Protein 6AEX (pdb70)

Foldseek 3Di:
DWAKAWWDWPVDCQQVDDDTDIDIEDPPVKWWKWKFKVLVTTTTIDIDDDPPPQDKKWWDAPRMIIIMGTYHHHHPVDDHDDDQVVFAFDPAKEWWDWLDALVDTDIDGDTHQQQKWKWKAWLHGITIGTIHVCCQPDCVVCPVDPPHTDMDMDIDGHHHPPRGD

Sequence (165 aa):
RYLECASCTSLDQSCERGREQSLQCRYPTEHCIEVVTLQDEDYTRGCGSLPGCPGTAGFHSNQTFHFLKCCNYTHCNGGPVLDLQSFPPNGFQCYSCEGCSSEEASLINCRGPMNQCLVATGLSYTVRGCATASWCQGSHVADSFPTHLNVSVSCCHGSGCNSPT

Solvent-accessible surface area: 8919 Å² total; per-residue (Å²): 125,124,14,72,0,0,27,14,48,39,178,65,110,15,15,95,191,48,189,82,84,64,80,122,1,152,96,100,100,58,24,0,15,2,48,1,30,46,120,128,64,81,5,58,19,8,38,15,69,51,129,67,36,97,29,54,6,0,12,2,4,100,111,27,6,24,7,24,55,3,9,49,150,86,48,7,0,16,40,122,75,37,65,35,122,53,25,99,84,48,69,57,70,0,52,7,9,58,62,79,58,69,164,88,15,67,83,18,90,0,53,18,55,0,47,32,0,1,36,1,49,0,114,119,90,37,27,27,0,0,0,7,44,51,9,11,150,38,78,36,6,40,91,71,22,69,97,167,52,106,58,61,56,66,46,46,113,23,69,17,55,7,48,22,173

Nearest PDB structures (foldseek):
  6aex-assembly1_U  TM=1.006E+00  e=3.809E-33  Mus musculus
  3u74-assembly1_U  TM=9.431E-01  e=1.230E-18  Homo sapiens
  1ywh-assembly2_G  TM=9.110E-01  e=9.944E-19  Homo sapiens
  4qti-assembly1_U  TM=9.214E-01  e=2.877E-18  Homo sapiens
  2fd6-assembly2_U  TM=8.805E-01  e=1.166E-18  Homo sapiens

B-factor: mean 65.85, std 30.01, range [28.39, 160.88]

Structure (mmCIF, N/CA/C/O backbone):
data_6AEX
#
_entry.id   6AEX
#
_cell.length_a   83.820
_cell.length_b   83.820
_cell.length_c   81.398
_cell.angle_alpha   90.00
_cell.angle_beta   90.00
_cell.angle_gamma   90.00
#
_symmetry.space_group_name_H-M   'P 41 21 2'
#
loop_
_entity.id
_entity.type
_entity.pdbx_description
1 polymer 'Urokinase plasminogen activator surface receptor'
2 non-polymer 2-acetamido-2-deoxy-beta-D-glucopyranose
3 water water
#
loop_
_atom_site.group_PDB
_atom_site.id
_atom_site.type_symbol
_atom_site.label_atom_id
_atom_site.label_alt_id
_atom_site.label_comp_id
_atom_site.label_asym_id
_atom_site.label_entity_id
_atom_site.label_seq_id
_atom_site.pdbx_PDB_ins_code
_atom_site.Cartn_x
_atom_site.Cartn_y
_atom_site.Cartn_z
_atom_site.occupancy
_atom_site.B_iso_or_equiv
_atom_site.auth_seq_id
_atom_site.auth_comp_id
_atom_site.auth_asym_id
_atom_site.auth_atom_id
_atom_site.pdbx_PDB_model_num
ATOM 1 N N . ARG A 1 92 ? 74.194 39.208 -0.833 1.00 108.23 92 ARG U N 1
ATOM 2 C CA . ARG A 1 92 ? 74.051 40.660 -0.879 1.00 109.60 92 ARG U CA 1
ATOM 3 C C . ARG A 1 92 ? 73.650 41.217 0.483 1.00 96.59 92 ARG U C 1
ATOM 4 O O . ARG A 1 92 ? 74.355 41.042 1.478 1.00 94.31 92 ARG U O 1
ATOM 6 N N . TYR A 1 93 ? 72.511 41.893 0.525 1.00 87.74 93 TYR U N 1
ATOM 7 C CA . TYR A 1 93 ? 72.011 42.468 1.761 1.00 78.24 93 TYR U CA 1
ATOM 8 C C . TYR A 1 93 ? 70.753 41.740 2.209 1.00 73.87 93 TYR U C 1
ATOM 9 O O . TYR A 1 93 ? 70.031 41.150 1.401 1.00 76.59 93 TYR U O 1
ATOM 18 N N . LEU A 1 94 ? 70.507 41.776 3.511 1.00 61.79 94 LEU U N 1
ATOM 19 C CA . LEU A 1 94 ? 69.283 41.253 4.097 1.00 50.04 94 LEU U CA 1
ATOM 20 C C . LEU A 1 94 ? 68.525 42.416 4.712 1.00 47.58 94 LEU U C 1
ATOM 21 O O . LEU A 1 94 ? 69.118 43.230 5.431 1.00 46.41 94 LEU U O 1
ATOM 26 N N . GLU A 1 95 ? 67.231 42.516 4.414 1.00 43.63 95 GLU U N 1
ATOM 27 C CA . GLU A 1 95 ? 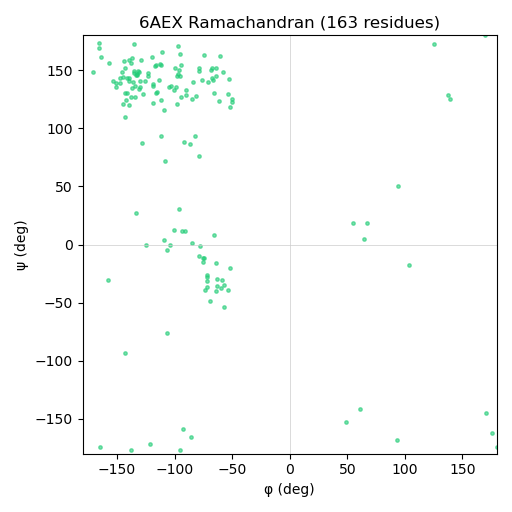66.401 43.587 4.947 1.00 44.13 95 GLU U CA 1
ATOM 28 C C . GLU A 1 95 ? 65.638 43.075 6.166 1.00 41.66 95 GLU U C 1
ATOM 29 O O . GLU A 1 95 ? 64.858 42.121 6.064 1.00 39.51 95 GLU U O 1
ATOM 35 N N . CYS A 1 96 ? 65.853 43.725 7.307 1.00 37.40 96 CYS U N 1
ATOM 36 C CA . CYS A 1 96 ? 65.301 43.310 8.585 1.00 34.74 96 CYS U CA 1
ATOM 37 C C . CYS A 1 96 ? 64.364 44.382 9.134 1.00 35.52 96 CYS U C 1
ATOM 38 O O . CYS A 1 96 ? 64.496 45.567 8.825 1.00 40.90 96 CYS U O 1
ATOM 41 N N . ALA A 1 97 ? 63.414 43.962 9.959 1.00 38.14 97 ALA U N 1
ATOM 42 C CA . ALA A 1 97 ? 62.674 44.925 10.754 1.00 34.57 97 ALA U CA 1
ATOM 43 C C . ALA A 1 97 ? 63.615 45.617 11.727 1.00 38.94 97 ALA U C 1
ATOM 44 O O . ALA A 1 97 ? 64.633 45.055 12.140 1.00 40.83 97 ALA U O 1
ATOM 46 N N . SER A 1 98 ? 63.273 46.862 12.083 1.00 41.92 98 SER U N 1
ATOM 47 C CA . SER A 1 98 ? 64.101 47.682 12.963 1.00 38.69 98 SER U CA 1
ATOM 48 C C . SER A 1 98 ? 63.213 48.477 13.907 1.00 44.13 98 SER U C 1
ATOM 49 O O . SER A 1 98 ? 62.261 49.119 13.467 1.00 47.27 98 SER U O 1
ATOM 52 N N . CYS A 1 99 ? 63.515 48.425 15.197 1.00 51.43 99 CYS U N 1
ATOM 53 C CA . CYS A 1 99 ? 62.801 49.221 16.187 1.00 55.73 99 CYS U CA 1
ATOM 54 C C . CYS A 1 99 ? 63.619 49.183 17.462 1.00 55.38 99 CYS U C 1
ATOM 55 O O . CYS A 1 99 ? 64.556 48.393 17.593 1.00 55.62 99 CYS U O 1
ATOM 58 N N . THR A 1 100 ? 63.241 50.031 18.413 1.00 58.94 100 THR U N 1
ATOM 59 C CA . THR A 1 100 ? 63.942 50.087 19.684 1.00 59.40 100 THR U CA 1
ATOM 60 C C . THR A 1 100 ? 62.986 50.592 20.752 1.00 64.69 100 THR U C 1
ATOM 61 O O . THR A 1 100 ? 62.170 51.486 20.498 1.00 67.43 100 THR U O 1
ATOM 65 N N . SER A 1 101 ? 63.085 50.011 21.947 1.00 66.46 101 SER U N 1
ATOM 66 C CA . SER A 1 101 ? 62.197 50.426 23.025 1.00 71.90 101 SER U CA 1
ATOM 67 C C . SER A 1 101 ? 62.567 51.781 23.620 1.00 73.44 101 SER U C 1
ATOM 68 O O . SER A 1 101 ? 61.774 52.314 24.402 1.00 78.17 101 SER U O 1
ATOM 71 N N . LEU A 1 102 ? 63.750 52.331 23.302 1.00 69.91 102 LEU U N 1
ATOM 72 C CA . LEU A 1 102 ? 64.028 53.732 23.626 1.00 74.36 102 LEU U CA 1
ATOM 73 C C . LEU A 1 102 ? 62.941 54.620 23.065 1.00 75.75 102 LEU U C 1
ATOM 74 O O . LEU A 1 102 ? 62.516 55.596 23.688 1.00 80.35 102 LEU U O 1
ATOM 79 N N . ASP A 1 103 ? 62.499 54.284 21.879 1.00 81.50 103 ASP U N 1
ATOM 80 C CA . ASP A 1 103 ? 61.445 54.932 21.143 1.00 85.74 103 ASP U CA 1
ATOM 81 C C . ASP A 1 103 ? 60.129 54.193 21.405 1.00 85.98 103 ASP U C 1
ATOM 82 O O . ASP A 1 103 ? 60.066 53.231 22.175 1.00 79.14 103 ASP U O 1
ATOM 87 N N . GLN A 1 104 ? 59.064 54.631 20.750 1.00 91.12 104 GLN U N 1
ATOM 88 C CA . GLN A 1 104 ? 57.857 53.820 20.694 1.00 95.36 104 GLN U CA 1
ATOM 89 C C . GLN A 1 104 ? 57.811 52.946 19.446 1.00 90.43 104 GLN U C 1
ATOM 90 O O . GLN A 1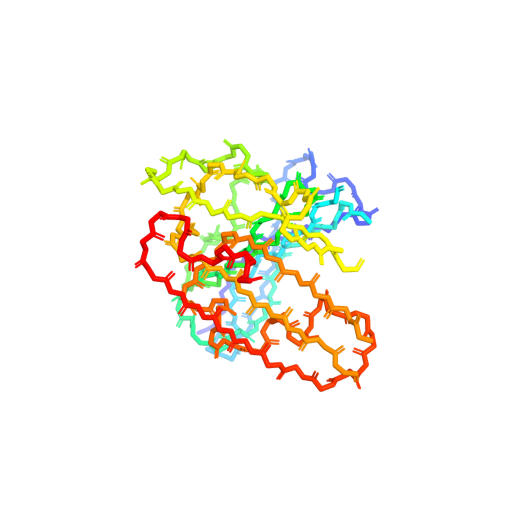 104 ? 56.766 52.348 19.164 1.00 88.17 104 GLN U O 1
ATOM 96 N N . SER A 1 105 ? 58.929 52.842 18.714 1.00 75.74 105 SER U N 1
ATOM 97 C CA . SER A 1 105 ? 58.923 52.209 17.397 1.00 72.90 105 SER U CA 1
ATOM 98 C C . SER A 1 105 ? 58.550 50.738 17.465 1.00 72.60 105 SER U C 1
ATOM 99 O O . SER A 1 105 ? 57.904 50.225 16.546 1.00 72.84 105 SER U O 1
ATOM 102 N N . CYS A 1 106 ? 58.961 50.035 18.518 1.00 72.31 106 CYS U N 1
ATOM 103 C CA . CYS A 1 106 ? 58.509 48.657 18.659 1.00 79.95 106 CYS U CA 1
ATOM 104 C C . CYS A 1 106 ? 57.029 48.623 18.984 1.00 86.07 106 CYS U C 1
ATOM 105 O O . CYS A 1 106 ? 56.252 47.919 18.332 1.00 91.52 106 CYS U O 1
ATOM 108 N N . GLU A 1 107 ? 56.620 49.430 19.961 1.00 104.24 107 GLU U N 1
ATOM 109 C CA . GLU A 1 107 ? 55.301 49.323 20.560 1.00 100.35 107 GLU U CA 1
ATOM 110 C C . GLU A 1 107 ? 54.201 49.880 19.666 1.00 98.15 107 GLU U C 1
ATOM 111 O O . GLU A 1 107 ? 53.029 49.582 19.908 1.00 97.90 107 GLU U O 1
ATOM 117 N N . ARG A 1 108 ? 54.543 50.657 18.636 1.00 103.07 108 ARG U N 1
ATOM 118 C CA . ARG A 1 108 ? 53.544 51.275 17.766 1.00 103.55 108 ARG U CA 1
ATOM 119 C C . ARG A 1 108 ? 54.239 51.896 16.562 1.00 104.08 108 ARG U C 1
ATOM 120 O O . ARG A 1 108 ? 55.378 52.366 16.657 1.00 106.90 108 ARG U O 1
ATOM 128 N N . GLY A 1 109 ? 53.535 51.896 15.439 1.00 101.55 109 GLY U N 1
ATOM 129 C CA . GLY A 1 109 ? 53.952 52.582 14.237 1.00 92.25 109 GLY U CA 1
ATOM 130 C C . GLY A 1 109 ? 53.986 51.649 13.042 1.00 89.10 109 GLY U C 1
ATOM 131 O O . GLY A 1 109 ? 53.791 50.437 13.146 1.00 87.95 109 GLY U O 1
ATOM 132 N N . ARG A 1 110 ? 54.210 52.259 11.882 1.00 88.92 110 ARG U N 1
ATOM 133 C CA . ARG A 1 110 ? 54.641 51.496 10.721 1.00 91.34 110 ARG U CA 1
ATOM 134 C C . ARG A 1 110 ? 55.942 50.759 11.044 1.00 86.34 110 ARG U C 1
ATOM 135 O O . ARG A 1 110 ? 56.752 51.207 11.860 1.00 88.35 110 ARG U O 1
ATOM 143 N N . GLU A 1 111 ? 56.124 49.597 10.422 1.00 84.34 111 GLU U N 1
ATOM 144 C CA . GLU A 1 111 ? 57.322 48.802 10.652 1.00 84.78 111 GLU U CA 1
ATOM 145 C C . GLU A 1 111 ? 58.473 49.336 9.808 1.00 85.19 111 GLU U C 1
ATOM 146 O O . GLU A 1 111 ? 58.348 49.494 8.593 1.00 84.33 111 GLU U O 1
ATOM 152 N N . GLN A 1 112 ? 59.598 49.593 10.452 1.00 37.59 112 GLN U N 1
ATOM 153 C CA . GLN A 1 112 ? 60.764 50.159 9.788 1.00 39.12 112 GLN U CA 1
ATOM 154 C C . GLN A 1 112 ? 61.739 49.081 9.330 1.00 46.71 112 GLN U C 1
ATOM 155 O O . GLN A 1 112 ? 61.794 47.976 9.891 1.00 48.27 112 GLN U O 1
ATOM 161 N N . SER A 1 113 ? 62.511 49.411 8.293 1.00 45.45 113 SER U N 1
ATOM 162 C CA . SER A 1 113 ? 63.462 48.497 7.674 1.00 43.28 113 SER U CA 1
ATOM 163 C C . SER A 1 113 ? 64.900 48.942 7.906 1.00 46.36 113 SER U C 1
ATOM 164 O O . SER A 1 113 ? 65.192 50.131 8.068 1.00 41.18 113 SER U O 1
ATOM 167 N N . LEU A 1 114 ? 65.809 47.968 7.845 1.00 46.91 114 LEU U N 1
ATOM 168 C CA . LEU A 1 114 ? 67.228 48.232 8.004 1.00 46.85 114 LEU U CA 1
ATOM 169 C C . LEU A 1 114 ? 67.992 47.194 7.203 1.00 41.57 114 LEU U C 1
ATOM 170 O O . LEU A 1 114 ? 67.620 46.023 7.192 1.00 47.49 114 LEU U O 1
ATOM 175 N N . GLN A 1 115 ? 69.049 47.622 6.527 1.00 54.69 115 GLN U N 1
ATOM 176 C CA . GLN A 1 115 ? 69.875 46.689 5.778 1.00 48.80 115 GLN U CA 1
ATOM 177 C C . GLN A 1 115 ? 70.987 46.150 6.670 1.00 47.86 115 GLN U C 1
ATOM 178 O O . GLN A 1 115 ? 71.636 46.916 7.391 1.00 51.69 115 GLN U O 1
ATOM 184 N N . CYS A 1 116 ? 71.176 44.826 6.638 1.00 47.38 116 CYS U N 1
ATOM 185 C CA . CYS A 1 116 ? 72.200 44.117 7.390 1.00 54.54 116 CYS U CA 1
ATOM 186 C C . CYS A 1 116 ? 73.164 43.459 6.416 1.00 70.85 116 CYS U C 1
ATOM 187 O O . CYS A 1 116 ? 72.798 43.133 5.284 1.00 75.66 116 CYS U O 1
ATOM 190 N N . ARG A 1 117 ? 74.397 43.242 6.869 1.00 78.95 117 ARG U N 1
ATOM 191 C CA . ARG A 1 117 ? 75.420 42.625 6.023 1.00 87.32 117 ARG U CA 1
ATOM 192 C C . ARG A 1 117 ? 75.404 41.117 6.243 1.00 96.26 117 ARG U C 1
ATOM 193 O O . ARG A 1 117 ? 76.113 40.585 7.096 1.00 98.66 117 ARG U O 1
ATOM 201 N N . TYR A 1 118 ? 74.548 40.410 5.450 1.00 120.53 118 TYR U N 1
ATOM 202 C CA . TYR A 1 118 ? 74.492 38.951 5.368 1.00 119.88 118 TYR U CA 1
ATOM 203 C C . TYR A 1 118 ? 75.545 38.455 4.375 1.00 123.42 118 TYR U C 1
ATOM 204 O O . TYR A 1 118 ? 75.725 39.056 3.311 1.00 123.75 118 TYR U O 1
ATOM 213 N N . PRO A 1 119 ? 76.244 37.346 4.676 1.00 123.87 119 PRO U N 1
ATOM 214 C CA . PRO A 1 119 ? 76.040 36.390 5.775 1.00 118.34 119 PRO U CA 1
ATOM 215 C C . PRO A 1 119 ? 76.684 36.741 7.123 1.00 106.38 119 PRO U C 1
ATOM 216 O O . PRO A 1 119 ? 76.550 35.951 8.061 1.00 102.15 119 PRO U O 1
ATOM 220 N N . THR A 1 120 ? 77.361 37.886 7.234 1.00 101.20 120 THR U N 1
ATOM 221 C CA . THR A 1 120 ? 77.972 38.224 8.517 1.00 98.07 120 THR U CA 1
ATOM 222 C C . THR A 1 120 ? 76.918 38.603 9.559 1.00 92.93 120 THR U C 1
ATOM 223 O O . THR A 1 120 ? 77.137 38.385 10.756 1.00 93.31 120 THR U O 1
ATOM 227 N N . GLU A 1 121 ? 75.761 39.127 9.135 1.00 87.98 121 GLU U N 1
ATOM 228 C CA . GLU A 1 121 ? 74.707 39.552 10.051 1.00 77.95 121 GLU U CA 1
ATOM 229 C C . GLU A 1 121 ? 73.363 38.952 9.646 1.00 71.12 121 GLU U C 1
ATOM 230 O O . GLU A 1 121 ? 73.139 38.576 8.493 1.00 73.48 121 GLU U O 1
ATOM 236 N N . HIS A 1 122 ? 72.454 38.894 10.612 1.00 66.48 122 HIS U N 1
ATOM 237 C CA . HIS A 1 122 ? 71.108 38.409 10.371 1.00 72.49 122 HIS U CA 1
ATOM 238 C C . HIS A 1 122 ? 70.114 39.339 11.047 1.00 61.28 122 HIS U C 1
ATOM 239 O O . HIS A 1 122 ? 70.488 40.244 11.792 1.00 61.41 122 HIS U O 1
ATOM 246 N N . CYS A 1 123 ? 68.834 39.096 10.774 1.00 44.84 123 CYS U N 1
ATOM 247 C CA . CYS A 1 123 ? 67.763 39.764 11.499 1.00 41.61 123 CYS U CA 1
ATOM 248 C C . CYS A 1 123 ? 67.681 39.238 12.921 1.00 42.59 123 CYS U C 1
ATOM 249 O O . CYS A 1 123 ? 67.783 38.030 13.163 1.00 41.19 123 CYS U O 1
ATOM 252 N N . ILE A 1 124 ? 67.453 40.146 13.859 1.00 42.13 124 ILE U N 1
ATOM 253 C CA . ILE A 1 124 ? 67.492 39.822 15.273 1.00 45.24 124 ILE U CA 1
ATOM 254 C C . ILE A 1 124 ? 66.303 40.463 15.974 1.00 45.84 124 ILE U C 1
ATOM 255 O O . ILE A 1 124 ? 65.812 41.525 15.577 1.00 44.58 124 ILE U O 1
ATOM 260 N N . GLU A 1 125 ? 65.839 39.800 17.026 1.00 41.55 125 GLU U N 1
ATOM 261 C CA . GLU A 1 125 ? 64.751 40.301 17.856 1.00 46.54 125 GLU U CA 1
ATOM 262 C C . GLU A 1 125 ? 65.058 39.869 19.278 1.00 42.93 125 GLU U C 1
ATOM 263 O O . GLU A 1 125 ? 65.186 38.675 19.532 1.00 40.79 125 GLU U O 1
ATOM 269 N N . VAL A 1 126 ? 65.191 40.823 20.196 1.00 45.66 126 VAL U N 1
ATOM 270 C CA . VAL A 1 126 ? 65.593 40.546 21.573 1.00 46.30 126 VAL U CA 1
ATOM 271 C C . VAL A 1 126 ? 64.564 41.179 22.495 1.00 48.39 126 VAL U C 1
ATOM 272 O O . VAL A 1 126 ? 64.228 42.355 22.332 1.00 51.03 126 VAL U O 1
ATOM 276 N N . VAL A 1 127 ? 64.051 40.399 23.445 1.00 49.59 127 VAL U N 1
ATOM 277 C CA . VAL A 1 127 ? 62.989 40.836 24.342 1.00 51.48 127 VAL U CA 1
ATOM 278 C C . VAL A 1 127 ? 63.391 40.524 25.769 1.00 50.37 127 VAL U C 1
ATOM 279 O O . VAL A 1 127 ? 63.850 39.418 26.066 1.00 51.03 127 VAL U O 1
ATOM 283 N N . THR A 1 128 ? 63.179 41.486 26.658 1.00 56.65 128 THR U N 1
ATOM 284 C CA . THR A 1 128 ? 63.337 41.271 28.088 1.00 57.23 128 THR U CA 1
ATOM 285 C C . THR A 1 128 ? 62.239 42.045 28.792 1.00 64.08 128 THR U C 1
ATOM 286 O O . THR A 1 128 ? 62.102 43.257 28.583 1.00 60.95 128 THR U O 1
ATOM 290 N N . LEU A 1 129 ? 61.447 41.349 29.605 1.00 63.36 129 LEU U N 1
ATOM 291 C CA . LEU A 1 129 ? 60.324 41.952 30.311 1.00 63.62 129 LEU U CA 1
ATOM 292 C C . LEU A 1 129 ? 60.348 41.491 31.759 1.00 70.25 129 LEU U C 1
ATOM 293 O O . LEU A 1 129 ? 60.394 40.289 32.027 1.00 74.53 129 LEU U O 1
ATOM 298 N N . GLN A 1 130 ? 60.319 42.440 32.684 1.00 81.89 130 GLN U N 1
ATOM 299 C CA . GLN A 1 130 ? 60.383 42.124 34.105 1.00 88.10 130 GLN U CA 1
ATOM 300 C C . GLN A 1 130 ? 59.037 42.319 34.784 1.00 90.66 130 GLN U C 1
ATOM 301 O O . GLN A 1 130 ? 58.950 42.291 36.011 1.00 96.86 130 GLN U O 1
ATOM 307 N N . ASP A 1 138 ? 63.648 47.344 32.725 1.00 114.34 138 ASP U N 1
ATOM 308 C CA . ASP A 1 138 ? 62.499 46.443 32.750 1.00 113.49 138 ASP U CA 1
ATOM 309 C C . ASP A 1 138 ? 62.132 45.927 31.359 1.00 105.57 138 ASP U C 1
ATOM 310 O O . ASP A 1 138 ? 62.686 44.929 30.904 1.00 105.66 138 ASP U O 1
ATOM 315 N N . GLU A 1 139 ? 61.210 46.621 30.687 1.00 100.52 139 GLU U N 1
ATOM 316 C CA . GLU A 1 139 ? 60.661 46.187 29.398 1.00 94.11 139 GLU U CA 1
ATOM 317 C C . GLU A 1 139 ? 61.553 46.672 28.256 1.00 99.99 139 GLU U C 1
ATOM 318 O O . GLU A 1 139 ? 61.313 47.722 27.656 1.00 110.57 139 GLU U O 1
ATOM 320 N N . ASP A 1 140 ? 62.579 45.882 27.928 1.00 74.84 140 ASP U N 1
ATOM 321 C CA . ASP A 1 140 ? 63.514 46.193 26.850 1.00 66.73 140 ASP U CA 1
ATOM 322 C C . ASP A 1 140 ? 63.150 45.394 25.607 1.00 61.20 140 ASP U C 1
ATOM 323 O O . ASP A 1 140 ? 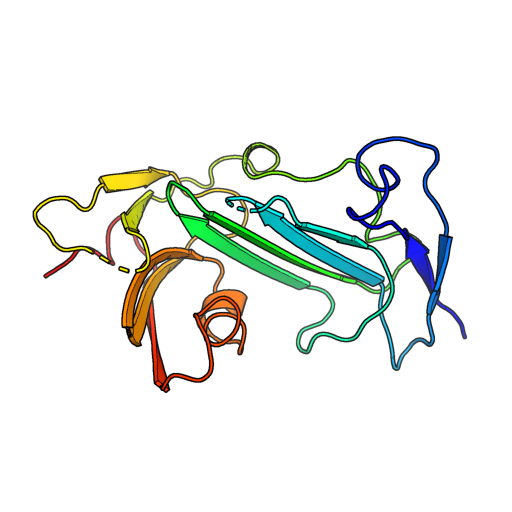62.912 44.184 25.689 1.00 64.11 140 ASP U O 1
ATOM 328 N N . TYR A 1 141 ? 63.114 46.065 24.459 1.00 55.80 141 TYR U N 1
ATOM 329 C CA . TYR A 1 141 ? 62.713 45.423 23.212 1.00 55.15 141 TYR U CA 1
ATOM 330 C C . TYR A 1 141 ? 63.550 45.983 22.072 1.00 51.50 141 TYR U C 1
ATOM 331 O O . TYR A 1 141 ? 63.673 47.199 21.954 1.00 50.60 141 TYR U O 1
ATOM 340 N N . THR A 1 142 ? 64.144 45.118 21.245 1.00 49.77 142 THR U N 1
ATOM 341 C CA . THR A 1 142 ? 64.866 45.629 20.084 1.00 50.26 142 THR U CA 1
ATOM 342 C C . THR A 1 142 ? 64.753 44.679 18.898 1.00 39.49 142 THR U C 1
ATOM 343 O O . THR A 1 142 ? 64.693 43.460 19.053 1.00 40.59 142 THR U O 1
ATOM 347 N N . ARG A 1 143 ? 64.761 45.266 17.704 1.00 41.11 143 ARG U N 1
ATOM 348 C CA . ARG A 1 143 ? 64.764 44.557 16.433 1.00 37.24 143 ARG U CA 1
ATOM 349 C C . ARG A 1 143 ? 65.808 45.195 15.533 1.00 40.40 143 ARG U C 1
ATOM 350 O O . ARG A 1 143 ? 65.905 46.419 15.469 1.00 49.02 143 ARG U O 1
ATOM 358 N N . GLY A 1 144 ? 66.587 44.375 14.841 1.00 43.65 144 GLY U N 1
ATOM 359 C CA . GLY A 1 144 ? 67.581 44.925 13.934 1.00 42.87 144 GLY U CA 1
ATOM 360 C C . GLY A 1 144 ? 68.514 43.855 13.411 1.00 49.12 144 GLY U C 1
ATOM 361 O O . GLY A 1 144 ? 68.107 42.711 13.185 1.00 42.49 144 GLY U O 1
ATOM 362 N N . CYS A 1 145 ? 69.772 44.249 13.218 1.00 58.60 145 CYS U N 1
ATOM 363 C CA . CYS A 1 145 ? 70.841 43.385 12.736 1.00 52.14 145 CYS U CA 1
ATOM 364 C C . CYS A 1 145 ? 71.654 42.827 13.892 1.00 56.33 145 CYS U C 1
ATOM 365 O O . CYS A 1 145 ? 71.802 43.470 14.936 1.00 53.64 145 CYS U O 1
ATOM 368 N N . GLY A 1 146 ? 72.205 41.635 13.681 1.00 60.15 146 GLY U N 1
ATOM 369 C CA . GLY A 1 146 ? 73.118 41.060 14.646 1.00 63.28 146 GLY U CA 1
ATOM 370 C C . GLY A 1 146 ? 73.594 39.709 14.165 1.00 68.39 146 GLY U C 1
ATOM 371 O O . GLY A 1 146 ? 73.292 39.272 13.050 1.00 64.54 146 GLY U O 1
ATOM 372 N N . SER A 1 147 ? 74.347 39.038 15.026 1.00 77.62 147 SER U N 1
ATOM 373 C CA . SER A 1 147 ? 74.797 37.679 14.733 1.00 88.56 147 SER U CA 1
ATOM 374 C C . SER A 1 147 ? 74.776 36.881 16.024 1.00 93.41 147 SER U C 1
ATOM 375 O O . SER A 1 147 ? 75.593 37.124 16.917 1.00 96.38 147 SER U O 1
ATOM 378 N N . LEU A 1 148 ? 73.849 35.936 16.119 1.00 94.58 148 LEU U N 1
ATOM 379 C CA . LEU A 1 148 ? 73.871 34.980 17.208 1.00 98.29 148 LEU U CA 1
ATOM 380 C C . LEU A 1 148 ? 74.360 33.633 16.709 1.00 95.83 148 LEU U C 1
ATOM 381 O O . LEU A 1 148 ? 73.944 33.190 15.631 1.00 101.12 148 LEU U O 1
ATOM 386 N N . PRO A 1 149 ? 75.245 32.965 17.436 1.00 98.33 149 PRO U N 1
ATOM 387 C CA . PRO A 1 149 ? 75.590 31.584 17.073 1.00 98.11 149 PRO U CA 1
ATOM 388 C C . PRO A 1 149 ? 74.378 30.682 17.259 1.00 92.85 149 PRO U C 1
ATOM 389 O O . PRO A 1 149 ? 73.716 30.716 18.297 1.00 98.46 149 PRO U O 1
ATOM 393 N N . GLY A 1 150 ? 74.074 29.890 16.235 1.00 78.66 150 GLY U N 1
ATOM 394 C CA . GLY A 1 150 ? 72.851 29.110 16.255 1.00 76.87 150 GLY U CA 1
ATOM 395 C C . GLY A 1 150 ? 71.705 29.820 15.566 1.00 81.87 150 GLY U C 1
ATOM 396 O O . GLY A 1 150 ? 70.606 29.961 16.116 1.00 90.12 150 GLY U O 1
ATOM 397 N N . CYS A 1 151 ? 71.969 30.286 14.351 1.00 78.28 151 CYS U N 1
ATOM 398 C CA . CYS A 1 151 ? 71.036 31.031 13.536 1.00 65.19 151 CYS U CA 1
ATOM 399 C C . CYS A 1 151 ? 70.770 30.270 12.243 1.00 59.54 151 CYS U C 1
ATOM 400 O O . CYS A 1 151 ? 71.709 29.735 11.649 1.00 61.40 151 CYS U O 1
ATOM 403 N N . PRO A 1 152 ? 69.510 30.169 11.794 1.00 57.45 152 PRO U N 1
ATOM 404 C CA . PRO A 1 152 ? 68.265 30.623 12.424 1.00 57.58 152 PRO U CA 1
ATOM 405 C C . PRO A 1 152 ? 67.886 29.850 13.676 1.00 63.52 152 PRO U C 1
ATOM 406 O O . PRO A 1 152 ? 68.194 28.666 13.777 1.00 61.92 152 PRO U O 1
ATOM 410 N N . GLY A 1 153 ? 67.207 30.517 14.603 1.00 34.62 153 GLY U N 1
ATOM 411 C CA . GLY A 1 153 ? 66.802 29.859 15.824 1.00 36.07 153 GLY U CA 1
ATOM 412 C C . GLY A 1 153 ? 66.277 30.858 16.827 1.00 35.90 153 GLY U C 1
ATOM 413 O O . GLY A 1 153 ? 66.233 32.064 16.580 1.00 40.42 153 GLY U O 1
ATOM 414 N N . THR A 1 154 ? 65.885 30.312 17.975 1.00 34.35 154 THR U N 1
ATOM 415 C CA . THR A 1 154 ? 65.333 31.075 19.077 1.00 37.33 154 THR U CA 1
ATOM 416 C C . THR A 1 154 ? 65.924 30.547 20.370 1.00 32.83 154 THR U C 1
ATOM 417 O O . THR A 1 154 ? 66.350 29.394 20.456 1.00 32.07 154 THR U O 1
ATOM 421 N N . ALA A 1 155 ? 65.921 31.395 21.390 1.00 33.51 155 ALA U N 1
ATOM 422 C CA . ALA A 1 155 ? 66.306 30.990 22.734 1.00 36.73 155 ALA U CA 1
ATOM 423 C C . ALA A 1 155 ? 65.485 31.798 23.725 1.00 36.75 155 ALA U C 1
ATOM 424 O O . ALA A 1 155 ? 65.221 32.983 23.498 1.00 38.91 155 ALA U O 1
ATOM 426 N N . GLY A 1 156 ? 65.096 31.171 24.825 1.00 36.74 156 GLY U N 1
ATOM 427 C CA . GLY A 1 156 ? 64.155 31.827 25.710 1.00 36.08 156 GLY U CA 1
ATOM 428 C C . GLY A 1 156 ? 64.206 31.304 27.124 1.00 37.51 156 GLY U C 1
ATOM 429 O O . GLY A 1 156 ? 64.611 30.170 27.387 1.00 40.98 156 GLY U O 1
ATOM 430 N N . PHE A 1 157 ? 63.761 32.149 28.042 1.00 33.99 157 PHE U N 1
ATOM 431 C CA . PHE A 1 157 ? 63.692 31.755 29.437 1.00 31.01 157 PHE U CA 1
ATOM 4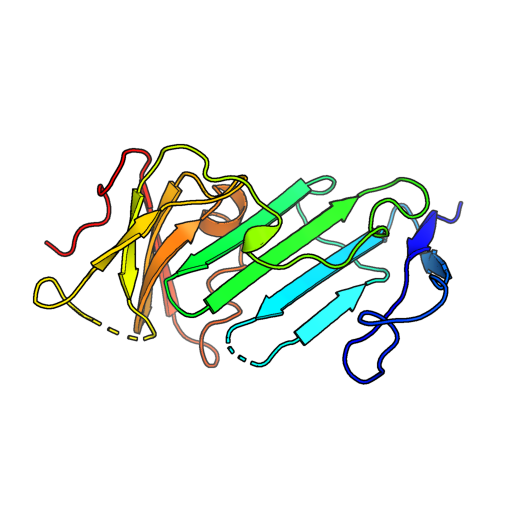32 C C . PHE A 1 157 ? 62.565 32.533 30.089 1.00 31.54 157 PHE U C 1
ATOM 433 O O . PHE A 1 157 ? 62.450 33.741 29.879 1.00 35.58 157 PHE U O 1
ATOM 441 N N . HIS A 1 158 ? 61.734 31.865 30.884 1.00 34.93 158 HIS U N 1
ATOM 442 C CA . HIS A 1 158 ? 60.812 32.656 31.685 1.00 37.71 158 HIS U CA 1
ATOM 443 C C . HIS A 1 158 ? 60.675 32.072 33.077 1.00 35.67 158 HIS U C 1
ATOM 444 O O . HIS A 1 158 ? 60.777 30.861 33.271 1.00 35.27 158 HIS U O 1
ATOM 451 N N . SER A 1 159 ? 60.556 32.964 34.052 1.00 34.66 159 SER U N 1
ATOM 452 C CA . SER A 1 159 ? 60.129 32.627 35.403 1.00 45.88 159 SER U CA 1
ATOM 453 C C . SER A 1 159 ? 58.879 33.447 35.713 1.00 43.53 159 SER U C 1
ATOM 454 O O . SER A 1 159 ? 58.344 34.131 34.838 1.00 46.99 159 SER U O 1
ATOM 457 N N . ASN A 1 160 ? 58.426 33.404 36.972 1.00 44.71 160 ASN U N 1
ATOM 458 C CA . ASN A 1 160 ? 57.181 34.087 37.301 1.00 47.48 160 ASN U CA 1
ATOM 459 C C . ASN A 1 160 ? 57.254 35.574 36.987 1.00 56.12 160 ASN U C 1
ATOM 460 O O . ASN A 1 160 ? 56.240 36.180 36.624 1.00 64.36 160 ASN U O 1
ATOM 465 N N . GLN A 1 161 ? 58.435 36.177 37.081 1.00 62.42 161 GLN U N 1
ATOM 466 C CA . GLN A 1 161 ? 58.521 37.621 36.967 1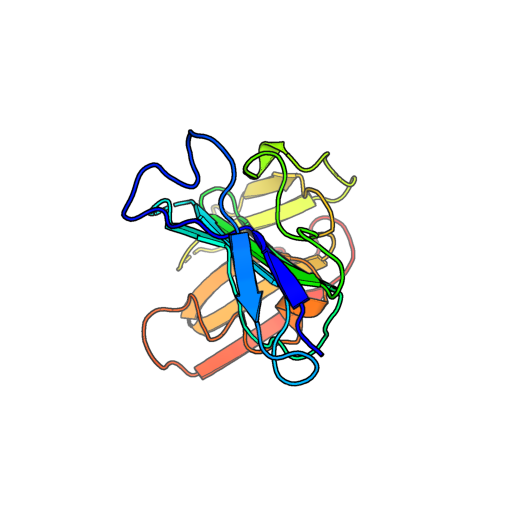.00 63.10 161 GLN U CA 1
ATOM 467 C C . GLN A 1 161 ? 59.482 38.134 35.901 1.00 51.57 161 GLN U C 1
ATOM 468 O O . GLN A 1 161 ? 59.578 39.351 35.730 1.00 62.05 161 GLN U O 1
ATOM 474 N N . THR A 1 162 ? 60.172 37.265 35.164 1.00 45.97 162 THR U N 1
ATOM 475 C CA . THR A 1 162 ? 61.055 37.714 34.096 1.00 54.17 162 THR U CA 1
ATOM 476 C C . THR A 1 162 ? 60.839 36.860 32.858 1.00 40.11 162 THR U C 1
ATOM 477 O O . THR A 1 162 ? 60.547 35.667 32.952 1.00 41.47 162 THR U O 1
ATOM 481 N N . PHE A 1 163 ? 61.000 37.480 31.691 1.00 44.36 163 PHE U N 1
ATOM 482 C CA . PHE A 1 163 ? 60.849 36.800 30.409 1.00 40.74 163 PHE U CA 1
ATOM 483 C C . PHE A 1 163 ? 61.936 37.304 29.471 1.00 43.02 163 PHE U C 1
ATOM 484 O O . PHE A 1 163 ? 62.010 38.505 29.205 1.00 45.24 163 PHE U O 1
ATOM 492 N N . HIS A 1 164 ? 62.790 36.397 28.988 1.00 42.60 164 HIS U N 1
ATOM 493 C CA . HIS A 1 164 ? 63.800 36.716 27.983 1.00 39.64 164 HIS U CA 1
ATOM 494 C C . HIS A 1 164 ? 63.542 35.885 26.742 1.00 36.50 164 HIS U C 1
ATOM 495 O O . HIS A 1 164 ? 63.295 34.682 26.839 1.00 39.75 164 HIS U O 1
ATOM 502 N N . PHE A 1 165 ? 63.671 36.501 25.577 1.00 33.28 165 PHE U N 1
ATOM 503 C CA . PHE A 1 165 ? 63.497 35.767 24.337 1.00 33.02 165 PHE U CA 1
ATOM 504 C C . PHE A 1 165 ? 64.412 36.349 23.275 1.00 37.18 165 PHE U C 1
ATOM 505 O O . PHE A 1 165 ? 64.555 37.566 23.170 1.00 40.14 165 PHE U O 1
ATOM 513 N N . LEU A 1 166 ? 65.025 35.476 22.485 1.00 42.20 166 LEU U N 1
ATOM 514 C CA . LEU A 1 166 ? 65.858 35.912 21.378 1.00 40.06 166 LEU U CA 1
ATOM 515 C C . LEU A 1 166 ? 65.484 35.119 20.146 1.00 40.97 166 LEU U C 1
ATOM 516 O O . LEU A 1 166 ? 65.137 33.943 20.236 1.00 38.50 166 LEU U O 1
ATOM 521 N N . LYS A 1 167 ? 65.576 35.769 18.995 1.00 39.12 167 LYS U N 1
ATOM 522 C CA . LYS A 1 167 ? 65.334 35.108 17.729 1.00 40.81 167 LYS U CA 1
ATOM 523 C C . LYS A 1 167 ? 66.270 35.681 16.678 1.00 44.70 167 LYS U C 1
ATOM 524 O O . LYS A 1 167 ? 66.556 36.879 16.679 1.00 40.58 167 LYS U O 1
ATOM 530 N N . CYS A 1 168 ? 66.730 34.816 15.782 1.00 39.72 168 CYS U N 1
ATOM 531 C CA . CYS A 1 168 ? 67.655 35.161 14.720 1.00 39.35 168 CYS U CA 1
ATOM 532 C C . CYS A 1 168 ? 67.191 34.425 13.479 1.00 38.87 168 CYS U C 1
ATOM 533 O O . CYS A 1 168 ? 66.782 33.272 13.574 1.00 40.95 168 CYS U O 1
ATOM 536 N N . CYS A 1 169 ? 67.262 35.070 12.319 1.00 36.40 169 CYS U N 1
ATOM 537 C CA . CYS A 1 169 ? 66.748 34.452 11.100 1.00 36.84 169 CYS U CA 1
ATOM 538 C C . CYS A 1 169 ? 67.268 35.245 9.903 1.00 37.43 169 CYS U C 1
ATOM 539 O O . CYS A 1 169 ? 67.839 36.326 10.052 1.00 39.74 169 CYS U O 1
ATOM 542 N N . ASN A 1 170 ? 67.000 34.714 8.709 1.00 39.35 170 ASN U N 1
ATOM 543 C CA . ASN A 1 170 ? 67.727 34.997 7.481 1.00 41.35 170 ASN U CA 1
ATOM 544 C C . ASN A 1 170 ? 66.801 35.276 6.310 1.00 47.02 170 ASN U C 1
ATOM 545 O O . ASN A 1 170 ? 67.155 34.995 5.165 1.00 55.99 170 ASN U O 1
ATOM 550 N N . TYR A 1 171 ? 65.600 35.775 6.549 1.00 44.99 171 TYR U N 1
ATOM 551 C CA . TYR A 1 171 ? 64.757 36.138 5.421 1.00 44.16 171 TYR U CA 1
ATOM 552 C C . TYR A 1 171 ? 64.108 37.478 5.724 1.00 40.06 171 TYR U C 1
ATOM 553 O O . TYR A 1 171 ? 64.044 37.910 6.877 1.00 39.88 171 TYR U O 1
ATOM 562 N N . THR A 1 172 ? 63.650 38.137 4.661 1.00 43.81 172 THR U N 1
ATOM 563 C CA . THR A 1 172 ? 63.189 39.521 4.714 1.00 45.15 172 THR U CA 1
ATOM 564 C C . THR A 1 172 ? 62.194 39.759 5.839 1.00 48.18 172 THR U C 1
ATOM 565 O O . THR A 1 172 ? 61.144 39.117 5.893 1.00 42.69 172 THR U O 1
ATOM 569 N N . HIS A 1 173 ? 62.522 40.698 6.732 1.00 42.88 173 HIS U N 1
ATOM 570 C CA . HIS A 1 173 ? 61.632 41.087 7.829 1.00 39.45 173 HIS U CA 1
ATOM 571 C C . HIS A 1 173 ? 61.200 39.893 8.691 1.00 38.21 173 HIS U C 1
ATOM 572 O O . HIS A 1 173 ? 60.242 39.979 9.471 1.00 41.31 173 HIS U O 1
ATOM 579 N N . CYS A 1 174 ? 61.930 38.792 8.604 1.00 37.77 174 CYS U N 1
ATOM 580 C CA . CYS A 1 174 ? 61.654 37.630 9.444 1.00 45.27 174 CYS U CA 1
ATOM 581 C C . CYS A 1 174 ? 61.560 37.968 10.925 1.00 37.97 174 CYS U C 1
ATOM 582 O O . CYS A 1 174 ? 60.990 37.195 11.695 1.00 39.78 174 CYS U O 1
ATOM 585 N N . ASN A 1 175 ? 62.115 39.090 11.354 1.00 41.23 175 ASN U N 1
ATOM 586 C CA . ASN A 1 175 ? 62.063 39.468 12.753 1.00 33.04 175 ASN U CA 1
ATOM 587 C C . ASN A 1 175 ? 60.983 40.506 13.013 1.00 40.79 175 ASN U C 1
ATOM 588 O O . ASN A 1 175 ? 60.975 41.139 14.077 1.00 37.12 175 ASN U O 1
ATOM 593 N N . GLY A 1 176 ? 60.099 40.722 12.047 1.00 41.84 176 GLY U N 1
ATOM 594 C CA . GLY A 1 176 ? 59.035 41.696 12.166 1.00 45.12 176 GLY U CA 1
ATOM 595 C C . GLY A 1 176 ? 57.768 41.068 12.703 1.00 45.53 176 GLY U C 1
ATOM 596 O O . GLY A 1 176 ? 57.787 40.022 13.353 1.00 34.88 176 GLY U O 1
ATOM 597 N N . GLY A 1 177 ? 56.648 41.735 12.440 1.00 50.19 177 GLY U N 1
ATOM 598 C CA . GLY A 1 177 ? 55.364 41.266 12.893 1.00 41.65 177 GLY U CA 1
ATOM 599 C C . GLY A 1 177 ? 54.983 41.860 14.230 1.00 49.39 177 GLY U C 1
ATOM 600 O O . GLY A 1 177 ? 55.612 42.793 14.731 1.00 43.35 177 GLY U O 1
ATOM 601 N N . PRO A 1 178 ? 53.947 41.309 14.850 1.00 50.71 178 PRO U N 1
ATOM 602 C CA . PRO A 1 178 ? 53.451 41.891 16.101 1.00 48.85 178 PRO U CA 1
ATOM 603 C C . PRO A 1 178 ? 54.464 41.712 17.220 1.00 48.41 178 PRO U C 1
ATOM 604 O O . PRO A 1 178 ? 55.236 40.756 17.244 1.00 44.74 178 PRO U O 1
ATOM 608 N N . VAL A 1 179 ? 54.428 42.638 18.172 1.00 56.76 179 VAL U N 1
ATOM 609 C CA . VAL A 1 179 ? 55.331 42.594 19.316 1.00 65.24 179 VAL U CA 1
ATOM 610 C C . VAL A 1 179 ? 55.026 41.382 20.195 1.00 54.15 179 VAL U C 1
ATOM 611 O O . VAL A 1 179 ? 53.864 41.028 20.423 1.00 56.62 179 VAL U O 1
ATOM 615 N N . LEU A 1 180 ? 56.070 40.759 20.724 1.00 47.66 180 LEU U N 1
ATOM 616 C CA . LEU A 1 180 ? 55.932 39.583 21.570 1.00 44.09 180 LEU U CA 1
ATOM 617 C C . LEU A 1 180 ? 55.931 39.947 23.048 1.00 47.59 180 LEU U C 1
ATOM 618 O O . LEU A 1 180 ? 56.617 40.874 23.485 1.00 51.22 180 LEU U O 1
ATOM 623 N N . ASP A 1 181 ? 55.147 39.195 23.814 1.00 44.87 181 ASP U N 1
ATOM 624 C CA . ASP A 1 181 ? 55.334 39.073 25.249 1.00 50.99 181 ASP U CA 1
ATOM 625 C C . ASP A 1 181 ? 55.136 37.603 25.600 1.00 45.09 181 ASP U C 1
ATOM 626 O O . ASP A 1 181 ? 54.923 36.768 24.718 1.00 42.75 181 ASP U O 1
ATOM 631 N N . LEU A 1 182 ? 55.204 37.286 26.895 1.00 41.80 182 LEU U N 1
ATOM 632 C CA . LEU A 1 182 ? 55.097 35.895 27.311 1.00 41.19 182 LEU U CA 1
ATOM 633 C C . LEU A 1 182 ? 53.791 35.271 26.832 1.00 55.61 182 LEU U C 1
ATOM 634 O O . LEU A 1 182 ? 53.754 34.086 26.465 1.00 47.38 182 LEU U O 1
ATOM 639 N N . GLN A 1 183 ? 52.717 36.066 26.791 1.00 51.85 183 GLN U N 1
ATOM 640 C CA . GLN A 1 183 ? 51.402 35.553 26.424 1.00 52.43 183 GLN U CA 1
ATOM 641 C C . GLN A 1 183 ? 51.262 35.291 24.929 1.00 39.83 183 GLN U C 1
ATOM 642 O O . GLN A 1 183 ? 50.291 34.655 24.515 1.00 39.10 183 GLN U O 1
ATOM 648 N N . SER A 1 184 ? 52.202 35.756 24.112 1.00 35.77 184 SER U N 1
ATOM 649 C CA . SER A 1 184 ? 52.224 35.360 22.713 1.00 33.23 184 SER U CA 1
ATOM 650 C C . SER A 1 184 ? 52.472 33.871 22.529 1.00 34.40 184 SER U C 1
ATOM 651 O O . SER A 1 184 ? 52.238 33.349 21.435 1.00 38.30 184 SER U O 1
ATOM 654 N N . PHE A 1 185 ? 52.949 33.173 23.559 1.00 33.53 185 PHE U N 1
ATOM 655 C CA . PHE A 1 185 ? 53.370 31.776 23.406 1.00 29.57 185 PHE U CA 1
ATOM 656 C C . PHE A 1 185 ? 52.399 30.851 24.111 1.00 39.14 185 PHE U C 1
ATOM 657 O O . PHE A 1 185 ? 52.262 30.940 25.340 1.00 34.39 185 PHE U O 1
ATOM 665 N N . PRO A 1 186 ? 51.698 29.980 23.386 1.00 44.84 186 PRO U N 1
ATOM 666 C CA . PRO A 1 186 ? 50.744 29.092 24.047 1.00 48.15 186 PRO U CA 1
ATOM 667 C C . PRO A 1 186 ? 51.463 28.160 24.995 1.00 36.41 186 PRO U C 1
ATOM 668 O O . PRO A 1 186 ? 52.615 27.756 24.751 1.00 38.85 186 PRO U O 1
ATOM 672 N N . PRO A 1 187 ? 50.840 27.832 26.124 1.00 37.34 187 PRO U N 1
ATOM 673 C CA . PRO A 1 187 ? 51.437 26.856 27.043 1.00 34.16 187 PRO U CA 1
ATOM 674 C C . PRO A 1 187 ? 51.781 25.571 26.304 1.00 41.48 187 PRO U C 1
ATOM 675 O O . PRO A 1 187 ? 51.062 25.136 25.400 1.00 40.24 187 PRO U O 1
ATOM 679 N N . ASN A 1 188 ? 52.904 24.970 26.683 1.00 37.14 188 ASN U N 1
ATOM 680 C CA . ASN A 1 188 ? 53.424 23.819 25.966 1.00 34.85 188 ASN U CA 1
ATOM 681 C C . ASN A 1 188 ? 53.183 22.502 26.698 1.00 39.00 188 ASN U C 1
ATOM 682 O O . ASN A 1 188 ? 53.558 21.446 26.187 1.00 41.93 188 ASN U O 1
ATOM 687 N N . GLY A 1 189 ? 52.550 22.528 27.871 1.00 40.00 189 GLY U N 1
ATOM 688 C CA . GLY A 1 189 ? 52.214 21.318 28.591 1.00 32.90 189 GLY U CA 1
ATOM 689 C C . GLY A 1 189 ? 53.107 21.007 29.779 1.00 37.66 189 GLY U C 1
ATOM 690 O O . GLY A 1 189 ? 52.706 20.219 30.639 1.00 35.17 189 GLY U O 1
ATOM 691 N N . PHE A 1 190 ? 54.291 21.600 29.869 1.00 33.77 190 PHE U N 1
ATOM 692 C CA . PHE A 1 190 ? 55.165 21.322 31.001 1.00 43.06 190 PHE U CA 1
ATOM 693 C C . PHE A 1 190 ? 55.002 22.369 32.095 1.00 36.08 190 PHE U C 1
ATOM 694 O O . PHE A 1 190 ? 54.464 23.447 31.883 1.00 35.58 190 PHE U O 1
ATOM 702 N N . GLN A 1 191 ? 55.484 22.031 33.282 1.00 37.75 191 GLN U N 1
ATOM 703 C CA . GLN A 1 191 ? 55.565 22.966 34.394 1.00 39.09 191 GLN U CA 1
ATOM 704 C C . GLN A 1 191 ? 56.955 22.888 35.006 1.00 42.94 191 GLN U C 1
ATOM 705 O O . GLN A 1 191 ? 57.573 21.822 35.022 1.00 40.90 191 GLN U O 1
ATOM 711 N N . CYS A 1 192 ? 57.425 24.015 35.545 1.00 39.68 192 CYS U N 1
ATOM 712 C CA . CYS A 1 192 ? 58.725 24.076 36.203 1.00 48.92 192 CYS U CA 1
ATOM 713 C C . CYS A 1 192 ? 58.620 24.928 37.458 1.0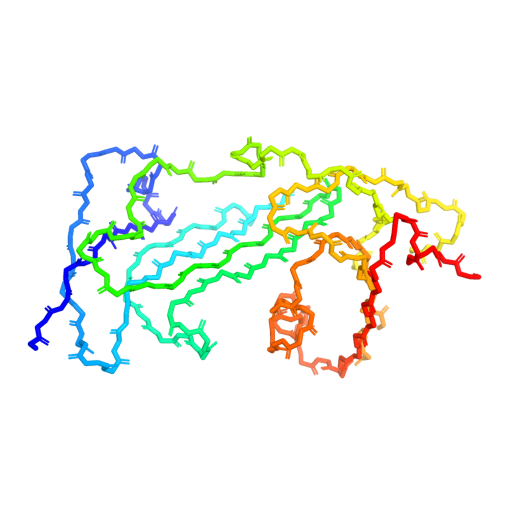0 43.99 192 CYS U C 1
ATOM 714 O O . CYS A 1 192 ? 57.721 25.749 37.596 1.00 47.23 192 CYS U O 1
ATOM 717 N N . TYR A 1 193 ? 59.556 24.728 38.376 1.00 52.42 193 TYR U N 1
ATOM 718 C CA . TYR A 1 193 ? 59.618 25.589 39.545 1.00 49.27 193 TYR U CA 1
ATOM 719 C C . TYR A 1 193 ? 60.285 26.912 39.176 1.00 46.00 193 TYR U C 1
ATOM 720 O O . TYR A 1 193 ? 61.109 26.983 38.260 1.00 46.73 193 TYR U O 1
ATOM 729 N N . SER A 1 194 ? 59.877 27.980 39.860 1.00 52.74 194 SER U N 1
ATOM 730 C CA . SER A 1 194 ? 60.335 29.324 39.540 1.00 51.43 194 SER U CA 1
ATOM 731 C C . SER A 1 194 ? 60.828 30.012 40.801 1.00 52.10 194 SER U C 1
ATOM 732 O O . SER A 1 194 ? 60.246 29.846 41.875 1.00 59.38 194 SER U O 1
ATOM 735 N N . CYS A 1 195 ? 61.911 30.770 40.660 1.00 53.95 195 CYS U N 1
ATOM 736 C CA . CYS A 1 195 ? 62.380 31.685 41.692 1.00 69.31 195 CYS U CA 1
ATOM 737 C C . CYS A 1 195 ? 63.355 32.645 41.030 1.00 71.44 195 CYS U C 1
ATOM 738 O O . CYS A 1 195 ? 63.865 32.375 39.941 1.00 75.05 195 CYS U O 1
ATOM 741 N N . GLU A 1 196 ? 63.591 33.778 41.688 1.00 74.57 196 GLU U N 1
ATOM 742 C CA . GLU A 1 196 ? 64.416 34.846 41.147 1.00 81.82 196 GLU U CA 1
ATOM 743 C C . GLU A 1 196 ? 65.721 34.966 41.920 1.00 88.26 196 GLU U C 1
ATOM 744 O O . GLU A 1 196 ? 65.876 34.424 43.020 1.00 87.59 196 GLU U O 1
ATOM 750 N N . GLY A 1 197 ? 66.661 35.696 41.321 1.00 94.79 197 GLY U N 1
ATOM 751 C CA . GLY A 1 197 ? 67.990 35.873 41.879 1.00 93.50 197 GLY U CA 1
ATOM 752 C C . GLY A 1 197 ? 68.255 37.287 42.340 1.00 88.97 197 GLY U C 1
ATOM 753 O O . GLY A 1 197 ? 67.360 37.944 42.865 1.00 85.03 197 GLY U O 1
ATOM 754 N N . CYS A 1 203 ? 65.558 32.068 47.578 1.00 145.74 203 CYS U N 1
ATOM 755 C CA . CYS A 1 203 ? 64.995 31.008 46.746 1.00 142.69 203 CYS U CA 1
ATOM 756 C C . CYS A 1 203 ? 65.330 29.639 47.321 1.00 139.41 203 CYS U C 1
ATOM 757 O O . CYS A 1 203 ? 66.502 29.326 47.536 1.00 145.51 203 CYS U O 1
ATOM 760 N N . SER A 1 204 ? 64.309 28.826 47.564 1.00 130.64 204 SER U N 1
ATOM 761 C CA . SER A 1 204 ? 64.496 27.532 48.216 1.00 129.99 204 SER U CA 1
ATOM 762 C C . SER A 1 204 ? 63.235 26.697 48.017 1.00 130.24 204 SER U C 1
ATOM 763 O O . SER A 1 204 ? 62.307 27.097 47.304 1.00 125.08 204 SER U O 1
ATOM 766 N N . SER A 1 205 ? 63.207 25.524 48.659 1.00 135.91 205 SER U N 1
ATOM 767 C CA . SER A 1 205 ? 62.040 24.652 48.583 1.00 133.89 205 SER U CA 1
ATOM 768 C C . SER A 1 205 ? 60.868 25.216 49.373 1.00 136.99 205 SER U C 1
ATOM 769 O O . SER A 1 205 ? 59.709 24.926 49.053 1.00 132.02 205 SER U O 1
ATOM 772 N N . GLU A 1 206 ? 61.149 26.028 50.392 1.00 144.26 206 GLU U N 1
ATOM 773 C CA . GLU A 1 206 ? 60.174 26.689 51.253 1.00 145.40 206 GLU U CA 1
ATOM 774 C C . GLU A 1 206 ? 59.332 27.721 50.523 1.00 138.33 206 GLU U C 1
ATOM 775 O O . GLU A 1 206 ? 58.582 28.445 51.195 1.00 137.23 206 GLU U O 1
ATOM 781 N N . GLU A 1 207 ? 59.402 27.832 49.196 1.00 133.95 207 GLU U N 1
ATOM 782 C CA . GLU A 1 207 ? 58.641 28.864 48.507 1.00 130.51 207 GLU U CA 1
ATOM 783 C C . GLU A 1 207 ? 58.396 28.540 47.037 1.00 120.18 207 GLU U C 1
ATOM 784 O O . GLU A 1 207 ? 57.362 28.931 46.485 1.00 117.23 207 GLU U O 1
ATOM 790 N N . ALA A 1 208 ? 59.328 27.818 46.409 1.00 112.48 208 ALA U N 1
ATOM 791 C CA . ALA A 1 208 ? 59.374 27.703 44.953 1.00 101.06 208 ALA U CA 1
ATOM 792 C C . ALA A 1 208 ? 58.034 27.270 44.377 1.00 94.26 208 ALA U C 1
ATOM 793 O O . ALA A 1 208 ? 57.538 26.180 44.676 1.00 92.36 208 ALA U O 1
ATOM 795 N N . SER A 1 209 ? 57.451 28.131 43.549 1.00 89.65 209 SER U N 1
ATOM 796 C CA . SER A 1 209 ? 56.152 27.883 42.944 1.00 85.44 209 SER U CA 1
ATOM 797 C C . SER A 1 209 ? 56.319 27.346 41.532 1.00 82.56 209 SER U C 1
ATOM 798 O O . SER A 1 209 ? 57.240 27.733 40.809 1.00 83.54 209 SER U O 1
ATOM 801 N N . LEU A 1 210 ? 55.421 26.450 41.146 1.00 44.07 210 LEU U N 1
ATOM 802 C CA . LEU A 1 210 ? 55.391 25.982 39.773 1.00 44.32 210 LEU U CA 1
ATOM 803 C C . LEU A 1 210 ? 54.770 27.037 38.875 1.00 42.42 210 LEU U C 1
ATOM 804 O O . LEU A 1 210 ? 53.811 27.708 39.254 1.00 45.04 210 LEU U O 1
ATOM 809 N N . ILE A 1 211 ? 55.315 27.174 37.678 1.00 43.13 211 ILE U N 1
ATOM 810 C CA . ILE A 1 211 ? 54.706 27.982 36.637 1.00 43.65 211 ILE U CA 1
ATOM 811 C C . ILE A 1 211 ? 54.426 27.051 35.472 1.00 43.51 211 ILE U C 1
ATOM 812 O O . ILE A 1 211 ? 54.975 25.952 35.384 1.00 45.51 211 ILE U O 1
ATOM 817 N N . ASN A 1 212 ? 53.548 27.485 34.580 1.00 41.33 212 ASN U N 1
ATOM 818 C CA . ASN A 1 212 ? 53.256 26.719 33.378 1.00 37.16 212 ASN U CA 1
ATOM 819 C C . ASN A 1 212 ? 54.133 27.231 32.240 1.00 36.86 212 ASN U C 1
ATOM 820 O O . ASN A 1 212 ? 54.134 28.428 31.946 1.00 37.86 212 ASN U O 1
ATOM 825 N N . CYS A 1 213 ? 54.863 26.329 31.594 1.00 39.41 213 CYS U N 1
ATOM 826 C CA . CYS A 1 213 ? 55.842 26.733 30.587 1.00 34.70 213 CYS U CA 1
ATOM 827 C C . CYS A 1 213 ? 55.157 27.069 29.271 1.00 36.22 213 CYS U C 1
ATOM 828 O O . CYS A 1 213 ? 54.123 26.503 28.927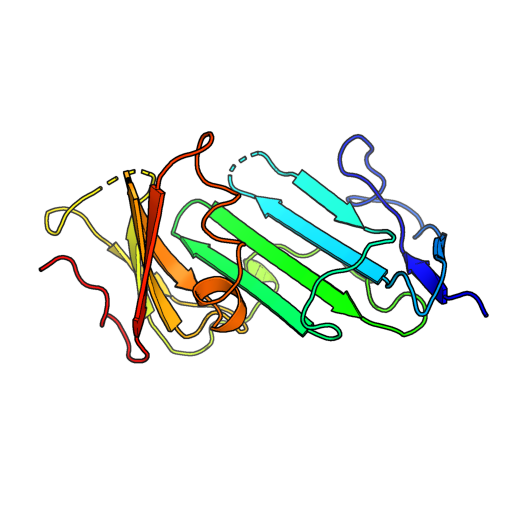 1.00 34.81 213 CYS U O 1
ATOM 831 N N . ARG A 1 214 ? 55.779 27.953 28.504 1.00 33.82 214 ARG U N 1
ATOM 832 C CA . ARG A 1 214 ? 55.168 28.467 27.294 1.00 37.62 214 ARG U CA 1
ATOM 833 C C . ARG A 1 214 ? 56.130 28.376 26.127 1.00 32.74 214 ARG U C 1
ATOM 834 O O . ARG A 1 214 ? 57.345 28.512 26.289 1.00 36.67 214 ARG U O 1
ATOM 842 N N . GLY A 1 215 ? 55.563 28.185 24.943 1.00 33.86 215 GLY U N 1
ATOM 843 C CA . GLY A 1 215 ? 56.319 28.234 23.722 1.00 35.60 215 GLY U CA 1
ATOM 844 C C . GLY A 1 215 ? 57.389 27.169 23.707 1.00 37.91 215 GLY U C 1
ATOM 845 O O . GLY A 1 215 ? 57.180 26.045 24.183 1.00 47.76 215 GLY U O 1
ATOM 846 N N . PRO A 1 216 ? 58.566 27.499 23.171 1.00 41.33 216 PRO U N 1
ATOM 847 C CA . PRO A 1 216 ? 59.644 26.500 23.099 1.00 34.46 216 PRO U CA 1
ATOM 848 C C . PRO A 1 216 ? 60.364 26.276 24.422 1.00 34.01 216 PRO U C 1
ATOM 849 O O . PRO A 1 216 ? 61.243 25.412 24.483 1.00 36.13 216 PRO U O 1
ATOM 853 N N . MET A 1 217 ? 59.992 26.994 25.486 1.00 33.22 217 MET U N 1
ATOM 854 C CA . MET A 1 217 ? 60.629 26.881 26.798 1.00 31.78 217 MET U CA 1
ATOM 855 C C . MET A 1 217 ? 60.119 25.633 27.522 1.00 38.78 217 MET U C 1
ATOM 856 O O . MET A 1 217 ? 59.335 25.712 28.470 1.00 34.36 217 MET U O 1
ATOM 861 N N . ASN A 1 218 ? 60.614 24.458 27.110 1.00 37.03 218 ASN U N 1
ATOM 862 C CA . ASN A 1 218 ? 60.119 23.190 27.651 1.00 40.99 218 ASN U CA 1
ATOM 863 C C . ASN A 1 218 ? 61.104 22.454 28.562 1.00 44.25 218 ASN U C 1
ATOM 864 O O . ASN A 1 218 ? 60.796 21.346 29.012 1.00 43.69 218 ASN U O 1
ATOM 869 N N . GLN A 1 219 ? 62.267 23.023 28.852 1.00 34.07 219 GLN U N 1
ATOM 870 C CA . GLN A 1 219 ? 63.174 22.465 29.842 1.00 35.02 219 GLN U CA 1
ATOM 871 C C . GLN A 1 219 ? 62.979 23.177 31.170 1.00 33.34 219 GLN U C 1
ATOM 872 O O . GLN A 1 219 ? 62.680 24.370 31.211 1.00 41.77 219 GLN U O 1
ATOM 878 N N . CYS A 1 220 ? 63.155 22.439 32.255 1.00 37.62 220 CYS U N 1
ATOM 879 C CA . CYS A 1 220 ? 63.217 23.039 33.578 1.00 39.44 220 CYS U CA 1
ATOM 880 C C . CYS A 1 220 ? 64.677 23.383 33.881 1.00 53.15 220 CYS U C 1
ATOM 881 O O . CYS A 1 220 ? 65.565 22.536 33.730 1.00 48.95 220 CYS U O 1
ATOM 884 N N . LEU A 1 221 ? 64.918 24.628 34.294 1.00 46.53 221 LEU U N 1
ATOM 885 C CA . LEU A 1 221 ? 66.251 25.165 34.489 1.00 38.07 221 LEU U CA 1
ATOM 886 C C . LEU A 1 221 ? 66.514 25.464 35.960 1.00 43.60 221 LEU U C 1
ATOM 887 O O . LEU A 1 221 ? 65.635 25.954 36.667 1.00 48.52 221 LEU U O 1
ATOM 892 N N . VAL A 1 222 ? 67.739 25.185 36.406 1.00 41.49 222 VAL U N 1
ATOM 893 C CA . VAL A 1 222 ? 68.312 25.795 37.602 1.00 42.12 222 VAL U CA 1
ATOM 894 C C . VAL A 1 222 ? 69.704 26.303 37.236 1.00 47.85 222 VAL U C 1
ATOM 895 O O . VAL A 1 222 ? 70.469 25.610 36.556 1.00 49.54 222 VAL U O 1
ATOM 899 N N . ALA A 1 223 ? 70.013 27.533 37.633 1.00 47.56 223 ALA U N 1
ATOM 900 C CA . ALA A 1 223 ? 71.314 28.122 37.352 1.00 52.42 223 ALA U CA 1
ATOM 901 C C . ALA A 1 223 ? 71.759 28.925 38.562 1.00 51.46 223 ALA U C 1
ATOM 902 O O . ALA A 1 223 ? 70.933 29.575 39.214 1.00 45.29 223 ALA U O 1
ATOM 904 N N . THR A 1 224 ? 73.064 28.905 38.847 1.00 53.13 224 THR U N 1
ATOM 905 C CA . THR A 1 224 ? 73.560 29.627 40.010 1.00 53.65 224 THR U CA 1
ATOM 906 C C . THR A 1 224 ? 74.841 30.386 39.672 1.00 67.12 224 THR U C 1
ATOM 907 O O . THR A 1 224 ? 75.700 29.889 38.937 1.00 63.09 224 THR U O 1
ATOM 911 N N . GLY A 1 225 ? 74.945 31.608 40.200 1.00 73.03 225 GLY U N 1
ATOM 912 C CA . GLY A 1 225 ? 76.037 32.503 39.885 1.00 79.57 225 GLY U CA 1
ATOM 913 C C . GLY A 1 225 ? 76.885 32.878 41.0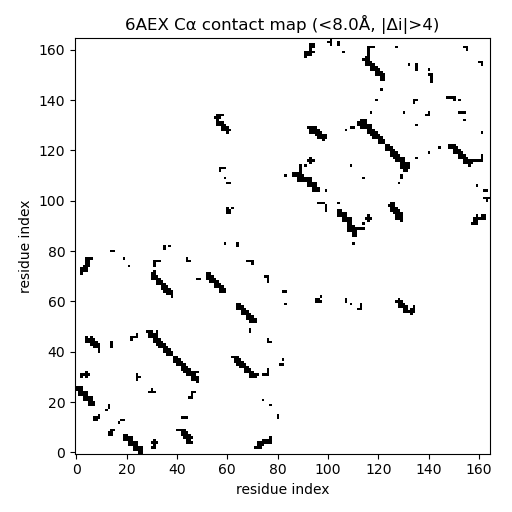91 1.00 86.61 225 GLY U C 1
ATOM 914 O O . GLY A 1 225 ? 76.381 33.429 42.072 1.00 80.72 225 GLY U O 1
ATOM 915 N N . LEU A 1 226 ? 78.180 32.593 41.024 1.00 86.30 226 LEU U N 1
ATOM 916 C CA . LEU A 1 226 ? 79.108 32.820 42.132 1.00 102.79 226 LEU U CA 1
ATOM 917 C C . LEU A 1 226 ? 79.582 34.262 42.178 1.00 100.61 226 LEU U C 1
ATOM 918 O O . LEU A 1 226 ? 80.462 34.645 41.423 1.00 99.47 226 LEU U O 1
ATOM 923 N N . SER A 1 233 ? 76.095 35.078 45.200 1.00 99.24 233 SER U N 1
ATOM 924 C CA . SER A 1 233 ? 75.393 33.816 44.976 1.00 96.73 233 SER U CA 1
ATOM 925 C C . SER A 1 233 ? 73.915 34.023 44.654 1.00 104.56 233 SER U C 1
ATOM 926 O O . SER A 1 233 ? 73.080 33.996 45.556 1.00 115.57 233 SER U O 1
ATOM 929 N N . TYR A 1 234 ? 73.584 34.223 43.381 1.00 100.32 234 TYR U N 1
ATOM 930 C CA . TYR A 1 234 ? 72.194 34.258 42.951 1.00 95.77 234 TYR U CA 1
ATOM 931 C C . TYR A 1 234 ? 71.806 32.918 42.342 1.00 84.62 234 TYR U C 1
ATOM 932 O O . TYR A 1 234 ? 72.643 32.193 41.799 1.00 82.09 234 TYR U O 1
ATOM 941 N N . THR A 1 235 ? 70.519 32.595 42.447 1.00 76.98 235 THR U N 1
ATOM 942 C CA . THR A 1 235 ? 69.980 31.346 41.934 1.00 63.13 235 THR U CA 1
ATOM 943 C C . THR A 1 235 ? 68.657 31.636 41.245 1.00 63.55 235 THR U C 1
ATOM 944 O O . THR A 1 235 ? 67.830 32.388 41.770 1.00 72.86 235 THR U O 1
ATOM 948 N N . VAL A 1 236 ? 68.469 31.067 40.057 1.00 47.00 236 VAL U N 1
ATOM 949 C CA . VAL A 1 236 ? 67.214 31.224 39.338 1.00 52.01 236 VAL U CA 1
ATOM 950 C C . VAL A 1 236 ? 66.744 29.870 38.831 1.00 47.89 236 VAL U C 1
ATOM 951 O O . VAL A 1 236 ? 67.543 28.984 38.506 1.00 43.57 236 VAL U O 1
ATOM 955 N N . ARG A 1 237 ? 65.424 29.712 38.799 1.00 44.42 237 ARG U N 1
ATOM 956 C CA . ARG A 1 237 ? 64.766 28.541 38.249 1.00 36.46 237 ARG U CA 1
ATOM 957 C C . ARG A 1 237 ? 63.633 29.022 37.363 1.00 42.91 237 ARG U C 1
ATOM 958 O O . ARG A 1 237 ? 63.012 30.051 37.639 1.00 49.44 237 ARG U O 1
ATOM 966 N N . GLY A 1 238 ? 63.381 28.283 36.288 1.00 41.78 238 GLY U N 1
ATOM 967 C CA . GLY A 1 238 ? 62.242 28.576 35.441 1.00 37.62 238 GLY U CA 1
ATOM 968 C C . GLY A 1 238 ? 62.237 27.668 34.230 1.00 42.34 238 GLY U C 1
ATOM 969 O O . GLY A 1 238 ? 62.894 26.625 34.214 1.00 40.89 238 GLY U O 1
ATOM 970 N N . CYS A 1 239 ? 61.473 28.081 33.225 1.00 41.19 239 CYS U N 1
ATOM 971 C CA . CYS A 1 239 ? 61.314 27.320 31.993 1.00 42.75 239 CYS U CA 1
ATOM 972 C C . CYS A 1 239 ? 62.249 27.905 30.946 1.00 31.22 239 CYS U C 1
ATOM 973 O O . CYS A 1 239 ? 62.303 29.124 30.769 1.00 42.95 239 CYS U O 1
ATOM 976 N N . ALA A 1 240 ? 62.952 27.038 30.223 1.00 30.37 240 ALA U N 1
ATOM 977 C CA . ALA A 1 240 ? 63.959 27.493 29.276 1.00 31.80 240 ALA U CA 1
ATOM 978 C C . ALA A 1 240 ? 63.951 26.604 28.046 1.00 33.60 240 ALA U C 1
ATOM 979 O O . ALA A 1 240 ? 63.557 25.441 28.108 1.00 35.05 240 ALA U O 1
ATOM 981 N N . THR A 1 241 ? 64.352 27.170 26.916 1.00 35.32 241 THR U N 1
ATOM 982 C CA . THR A 1 241 ? 64.699 26.320 25.794 1.00 29.55 241 THR U CA 1
ATOM 983 C C . THR A 1 241 ? 66.052 25.669 26.058 1.00 39.99 241 THR U C 1
ATOM 984 O O . THR A 1 241 ? 66.814 26.098 26.928 1.00 40.47 241 THR U O 1
ATOM 988 N N . ALA A 1 242 ? 66.342 24.611 25.294 1.00 36.25 242 ALA U N 1
ATOM 989 C CA . ALA A 1 242 ? 67.650 23.975 25.378 1.00 41.28 242 ALA U CA 1
ATOM 990 C C . ALA A 1 242 ? 68.746 24.932 24.925 1.00 41.47 242 ALA U C 1
ATOM 991 O O . ALA A 1 242 ? 69.815 24.997 25.536 1.00 36.14 242 ALA U O 1
ATOM 993 N N . SER A 1 243 ? 68.484 25.705 23.868 1.00 38.33 243 SER U N 1
ATOM 994 C CA . SER A 1 243 ? 69.474 26.659 23.390 1.00 39.72 243 SER U CA 1
ATOM 995 C C . SER A 1 243 ? 69.782 27.729 24.440 1.00 40.86 243 SER U C 1
ATOM 996 O O . SER A 1 243 ? 70.907 28.230 24.508 1.00 44.43 243 SER U O 1
ATOM 999 N N . TRP A 1 244 ? 68.820 28.062 25.290 1.00 34.14 244 TRP U N 1
ATOM 1000 C CA . TRP A 1 244 ? 69.119 28.974 26.384 1.00 34.87 244 TRP U CA 1
ATOM 1001 C C . TRP A 1 244 ? 69.941 28.281 27.466 1.00 40.47 244 TRP U C 1
ATOM 1002 O O . TRP A 1 244 ? 70.840 28.890 28.055 1.00 44.44 244 TRP U O 1
ATOM 1013 N N . CYS A 1 245 ? 69.631 27.014 27.754 1.00 49.35 245 CYS U N 1
ATOM 1014 C CA . CYS A 1 245 ? 70.387 26.264 28.754 1.00 47.64 245 CYS U CA 1
ATOM 1015 C C . CYS A 1 245 ? 71.863 26.153 28.382 1.00 48.73 245 CYS U C 1
ATOM 1016 O O . CYS A 1 245 ? 72.740 26.181 29.252 1.00 49.41 245 CYS U O 1
ATOM 1019 N N . GLN A 1 246 ? 72.149 25.991 27.094 1.00 49.25 246 GLN U N 1
ATOM 1020 C CA . GLN A 1 246 ? 73.468 25.602 26.637 1.00 50.65 246 GLN U CA 1
ATOM 1021 C C . GLN A 1 246 ? 74.258 26.721 25.992 1.00 51.86 246 GLN U C 1
ATOM 1022 O O . GLN A 1 246 ? 75.414 26.496 25.636 1.00 54.75 246 GLN U O 1
ATOM 1028 N N . GLY A 1 247 ? 73.669 27.900 25.811 1.00 52.09 247 GLY U N 1
ATOM 1029 C CA . GLY A 1 247 ? 74.374 29.024 25.246 1.00 53.93 247 GLY U CA 1
ATOM 1030 C C . GLY A 1 247 ? 75.133 29.798 26.310 1.00 56.37 247 GLY U C 1
ATOM 1031 O O . GLY A 1 247 ? 75.334 29.350 27.440 1.00 54.42 247 GLY U O 1
ATOM 1032 N N . SER A 1 248 ? 75.555 30.994 25.936 1.00 59.44 248 SER U N 1
ATOM 1033 C CA . SER A 1 248 ? 76.088 31.922 26.915 1.00 64.25 248 SER U CA 1
ATOM 1034 C C . SER A 1 248 ? 75.016 32.835 27.493 1.00 62.81 248 SER U C 1
ATOM 1035 O O . SER A 1 248 ? 75.354 33.787 28.203 1.00 69.13 248 SER U O 1
ATOM 1038 N N . HIS A 1 249 ? 73.735 32.538 27.246 1.00 63.72 249 HIS U N 1
ATOM 1039 C CA . HIS A 1 249 ? 72.670 33.479 27.588 1.00 65.34 249 HIS U CA 1
ATOM 1040 C C . HIS A 1 249 ? 72.439 33.589 29.089 1.00 60.66 249 HIS U C 1
ATOM 1041 O O . HIS A 1 249 ? 72.016 34.647 29.558 1.00 59.34 249 HIS U O 1
ATOM 1048 N N . VAL A 1 250 ? 72.657 32.517 29.852 1.00 55.81 250 VAL U N 1
ATOM 1049 C CA . VAL A 1 250 ? 72.413 32.594 31.290 1.00 55.93 250 VAL U CA 1
ATOM 1050 C C . VAL A 1 250 ? 73.482 33.438 31.966 1.00 70.74 250 VAL U C 1
ATOM 1051 O O . VAL A 1 250 ? 73.205 34.160 32.928 1.00 80.23 250 VAL U O 1
ATOM 1055 N N . ALA A 1 251 ? 74.725 33.341 31.490 1.00 115.86 251 ALA U N 1
ATOM 1056 C CA . ALA A 1 251 ? 75.790 34.182 32.020 1.00 110.63 251 ALA U CA 1
ATOM 1057 C C . ALA A 1 251 ? 75.426 35.658 31.884 1.00 112.62 251 ALA U C 1
ATOM 1058 O O . ALA A 1 251 ? 75.449 36.407 32.867 1.00 113.48 251 ALA U O 1
ATOM 1060 N N . ASP A 1 252 ? 75.088 36.090 30.670 1.00 114.15 252 ASP U N 1
ATOM 1061 C CA . ASP A 1 252 ? 74.354 37.334 30.485 1.00 117.58 252 ASP U CA 1
ATOM 1062 C C . ASP A 1 252 ? 73.009 37.243 31.204 1.00 123.29 252 ASP U C 1
ATOM 1063 O O . ASP A 1 252 ? 72.537 36.164 31.551 1.00 128.36 252 ASP U O 1
ATOM 1068 N N . SER A 1 253 ? 72.389 38.394 31.444 1.00 123.59 253 SER U N 1
ATOM 1069 C CA . SER A 1 253 ? 71.164 38.495 32.237 1.00 120.68 253 SER U CA 1
ATOM 1070 C C . SER A 1 253 ? 71.376 38.097 33.693 1.00 119.18 253 SER U C 1
ATOM 1071 O O . SER A 1 253 ? 70.406 38.019 34.455 1.00 121.17 253 SER U O 1
ATOM 1074 N N . PHE A 1 254 ? 72.610 37.816 34.095 1.00 117.04 254 PHE U N 1
ATOM 1075 C CA . PHE A 1 254 ? 73.029 37.719 35.483 1.00 118.75 254 PHE U CA 1
ATOM 1076 C C . PHE A 1 254 ? 73.784 38.982 35.870 1.00 121.57 254 PHE U C 1
ATOM 1077 O O . PHE A 1 254 ? 74.609 39.472 35.087 1.00 119.65 254 PHE U O 1
ATOM 1085 N N . PRO A 1 255 ? 73.510 39.537 37.057 1.00 123.09 255 PRO U N 1
ATOM 1086 C CA . PRO A 1 255 ? 74.274 40.705 37.514 1.00 123.98 255 PRO U CA 1
ATOM 1087 C C . PRO A 1 255 ? 75.773 40.480 37.409 1.00 123.78 255 PRO U C 1
ATOM 1088 O O . PRO A 1 255 ? 76.301 39.485 37.914 1.00 121.54 255 PRO U O 1
ATOM 1092 N N . THR A 1 256 ? 76.441 41.387 36.709 1.00 126.50 256 THR U N 1
ATOM 1093 C CA . THR A 1 256 ? 77.894 41.469 36.512 1.00 132.92 256 THR U CA 1
ATOM 1094 C C . THR A 1 256 ? 78.485 40.113 36.091 1.00 140.77 256 THR U C 1
ATOM 1095 O O . THR A 1 256 ? 77.808 39.279 35.480 1.00 137.29 256 THR U O 1
ATOM 1099 N N . HIS A 1 257 ? 79.758 39.906 36.415 1.00 118.18 257 HIS U N 1
ATOM 1100 C CA . HIS A 1 257 ? 80.610 38.881 35.824 1.00 123.16 257 HIS U CA 1
ATOM 1101 C C . HIS A 1 257 ? 80.872 37.770 36.838 1.00 120.88 257 HIS U C 1
ATOM 1102 O O . HIS A 1 257 ? 81.979 37.613 37.360 1.00 121.73 257 HIS U O 1
ATOM 1109 N N . LEU A 1 258 ? 79.845 36.976 37.105 1.00 110.95 258 LEU U N 1
ATOM 1110 C CA . LEU A 1 258 ? 79.974 35.909 38.081 1.00 104.31 258 LEU U CA 1
ATOM 1111 C C . LEU A 1 258 ? 80.276 34.585 37.385 1.00 99.68 258 LEU U C 1
ATOM 1112 O O . LEU A 1 258 ? 80.246 34.473 36.157 1.00 97.34 258 LEU U O 1
ATOM 1117 N N . ASN A 1 259 ? 80.604 33.579 38.194 1.00 97.09 259 ASN U N 1
ATOM 1118 C CA . ASN A 1 259 ? 80.790 32.227 37.688 1.00 89.83 259 ASN U CA 1
ATOM 1119 C C . ASN A 1 259 ? 79.432 31.531 37.619 1.00 83.65 259 ASN U C 1
ATOM 1120 O O . ASN A 1 259 ? 78.694 31.483 38.611 1.00 81.93 259 ASN U O 1
ATOM 1125 N N . VAL A 1 260 ? 79.091 31.010 36.443 1.00 68.06 260 VAL U N 1
ATOM 1126 C CA . VAL A 1 260 ? 77.754 30.505 36.169 1.00 69.71 260 VAL U CA 1
ATOM 1127 C C . VAL A 1 260 ? 77.828 29.007 35.902 1.00 63.45 260 VAL U C 1
ATOM 1128 O O . VAL A 1 260 ? 78.640 28.547 35.088 1.00 58.98 260 VAL U O 1
ATOM 1132 N N . SER A 1 261 ? 76.974 28.259 36.584 1.00 58.02 261 SER U N 1
ATOM 1133 C CA . SER A 1 261 ? 76.725 26.862 36.277 1.00 65.14 261 SER U CA 1
ATOM 1134 C C . SER A 1 261 ? 75.230 26.669 36.071 1.00 50.99 261 SER U C 1
ATOM 1135 O O . SER A 1 261 ? 74.404 27.268 36.764 1.00 51.12 261 SER U O 1
ATOM 1138 N N . VAL A 1 262 ? 74.897 25.848 35.099 1.00 51.82 262 VAL U N 1
ATOM 1139 C CA . VAL A 1 262 ? 73.533 25.626 34.674 1.00 50.21 262 VAL U CA 1
ATOM 1140 C C . VAL A 1 262 ? 73.253 24.140 34.793 1.00 51.46 262 VAL U C 1
ATOM 1141 O O . VAL A 1 262 ? 74.147 23.309 34.605 1.00 50.17 262 VAL U O 1
ATOM 1145 N N . SER A 1 263 ? 72.018 23.804 35.154 1.00 51.10 263 SER U N 1
ATOM 1146 C CA . SER A 1 263 ? 71.537 22.438 35.025 1.00 50.00 263 SER U CA 1
ATOM 1147 C C . SER A 1 263 ? 70.117 22.478 34.492 1.00 48.83 263 SER U C 1
ATOM 1148 O O . SER A 1 263 ? 69.260 23.183 35.039 1.00 43.11 263 SER U O 1
ATOM 1151 N N . CYS A 1 264 ? 69.881 21.741 33.412 1.00 53.67 264 CYS U N 1
ATOM 1152 C CA . CYS A 1 264 ? 68.567 21.655 32.797 1.00 48.31 264 CYS U CA 1
ATOM 1153 C C . CYS A 1 264 ? 68.120 20.202 32.742 1.00 45.40 264 CYS U C 1
ATOM 1154 O O . CYS A 1 264 ? 68.935 19.282 32.637 1.00 50.94 264 CYS U O 1
ATOM 1157 N N . CYS A 1 265 ? 66.815 20.001 32.850 1.00 46.14 265 CYS U N 1
ATOM 1158 C CA . CYS A 1 265 ? 66.227 18.679 32.755 1.00 47.10 265 CYS U CA 1
ATOM 1159 C C . CYS A 1 265 ? 64.883 18.801 32.044 1.00 46.79 265 CYS U C 1
ATOM 1160 O O . CYS A 1 265 ? 64.279 19.872 31.998 1.00 54.15 265 CYS U O 1
ATOM 1163 N N . HIS A 1 266 ? 64.442 17.688 31.470 1.00 52.31 266 HIS U N 1
ATOM 1164 C CA . HIS A 1 266 ? 63.197 17.587 30.726 1.00 56.39 266 HIS U CA 1
ATOM 1165 C C . HIS A 1 266 ? 62.240 16.717 31.524 1.00 54.23 266 HIS U C 1
ATOM 1166 O O . HIS A 1 266 ? 62.572 15.583 31.867 1.00 60.20 266 HIS U O 1
ATOM 1173 N N . GLY A 1 267 ? 61.066 17.248 31.819 1.00 46.57 267 GLY U N 1
ATOM 1174 C CA . GLY A 1 267 ? 60.149 16.589 32.724 1.00 47.79 267 GLY U CA 1
ATOM 1175 C C . GLY A 1 267 ? 59.533 17.610 33.658 1.00 52.01 267 GLY U C 1
ATOM 1176 O O . GLY A 1 267 ? 60.250 18.406 34.268 1.00 55.94 267 GLY U O 1
ATOM 1177 N N . SER A 1 268 ? 58.209 17.617 33.758 1.00 50.26 268 SER U N 1
ATOM 1178 C CA . SER A 1 268 ? 57.521 18.580 34.600 1.00 47.16 268 SER U CA 1
ATOM 1179 C C . SER A 1 268 ? 58.062 18.564 36.022 1.00 52.50 268 SER U C 1
ATOM 1180 O O . SER A 1 268 ? 58.175 17.508 36.646 1.00 45.69 268 SER U O 1
ATOM 1183 N N . GLY A 1 269 ? 58.397 19.750 36.528 1.00 53.61 269 GLY U N 1
ATOM 1184 C CA . GLY A 1 269 ? 58.786 19.894 37.915 1.00 47.22 269 GLY U CA 1
ATOM 1185 C C . GLY A 1 269 ? 60.084 19.229 38.289 1.00 48.79 269 GLY U C 1
ATOM 1186 O O . GLY A 1 269 ? 60.330 19.003 39.476 1.00 59.75 269 GLY U O 1
ATOM 1187 N N . CYS A 1 270 ? 60.938 18.915 37.318 1.00 46.88 270 CYS U N 1
ATOM 1188 C CA . CYS A 1 270 ? 62.152 18.179 37.642 1.00 49.16 270 CYS U CA 1
ATOM 1189 C C . CYS A 1 270 ? 63.249 19.062 38.231 1.00 56.02 270 CYS U C 1
ATOM 1190 O O . CYS A 1 270 ? 64.248 18.524 38.711 1.00 50.73 270 CYS U O 1
ATOM 1193 N N . ASN A 1 271 ? 63.094 20.389 38.213 1.00 55.56 271 ASN U N 1
ATOM 1194 C CA . ASN A 1 271 ? 64.065 21.304 38.803 1.00 46.40 271 ASN U CA 1
ATOM 1195 C C . ASN A 1 271 ? 63.678 21.717 40.220 1.00 50.20 271 ASN U C 1
ATOM 1196 O O . ASN A 1 271 ? 63.993 22.830 40.650 1.00 58.18 271 ASN U O 1
ATOM 1201 N N . SER A 1 272 ? 62.999 20.848 40.952 1.00 51.77 272 SER U N 1
ATOM 1202 C CA . SER A 1 272 ? 62.534 21.216 42.277 1.00 55.09 272 SER U CA 1
ATOM 1203 C C . SER A 1 272 ? 63.714 21.410 43.223 1.00 56.20 272 SER U C 1
ATOM 1204 O O . SER A 1 272 ? 64.708 20.682 43.138 1.00 64.60 272 SER U O 1
ATOM 1207 N N . PRO A 1 273 ? 63.634 22.378 44.133 1.00 62.40 273 PRO U N 1
ATOM 1208 C CA . PRO A 1 273 ? 64.687 22.522 45.154 1.00 56.03 273 PRO U CA 1
ATOM 1209 C C . PRO A 1 273 ? 64.754 21.273 46.015 1.00 70.06 273 PRO U C 1
ATOM 1210 O O . PRO A 1 273 ? 63.760 20.854 46.612 1.00 73.99 273 PRO U O 1
ATOM 1214 N N . THR A 1 274 ? 65.937 20.671 46.066 1.00 72.08 274 THR U N 1
ATOM 1215 C CA . THR A 1 274 ? 66.132 19.433 46.804 1.00 82.63 274 THR U CA 1
ATOM 1216 C C . THR A 1 274 ? 66.348 19.696 48.294 1.00 88.32 274 THR U C 1
ATOM 1217 O O . THR A 1 274 ? 66.301 20.842 48.746 1.00 90.13 274 THR U O 1
#

Secondary structure (DSSP, 8-state):
--EEEEEEETTTTTTTSSSPEEEEE-TTT-EEEEEEEE---EEEEEEE--SS-SEEEEEE-SS-EEEEEEE-STTTT-SSPP-GGGS-EEEEEEEEB----TTTPEEEEEETT--EEEEEEE--EEEEEEE-HHHHHSSTTTTTSSSS--EEEEEE-STTTT---

Radius of gyration: 16.49 Å; Cα contacts (8 Å, |Δi|>4): 439; chains: 1; bounding box: 30×38×52 Å